Protein AF-A0A1B8ZEP5-F1 (afdb_monomer_lite)

Radius of gyration: 16.85 Å; chains: 1; bounding box: 53×23×41 Å

Secondary structure (DSSP, 8-state):
---HHHHHHHHHHHH-PPPEEEEEEEETTT--EEEEEES-HHHHHHHHHHHHHTT--TT-HHHHHHHHHH-GGGEEEEEEEEE---S-TT--HHHHHHH-

Sequence (100 aa):
MKNTLKQQLREKAKNHKITMGVLALKNNINGKQYVQGALNLEALENKMKFLLNGGLFVNNSQLQKDWTEYGSDAFSFETVTIIYDQENQYINYRQEIKKA

Structure (mmCIF, N/CA/C/O backbone):
data_AF-A0A1B8ZEP5-F1
#
_entry.id   AF-A0A1B8ZEP5-F1
#
loop_
_atom_site.group_PDB
_atom_site.id
_atom_site.type_symbol
_atom_site.label_atom_id
_atom_site.label_alt_id
_atom_site.label_comp_id
_atom_site.label_asym_id
_atom_site.label_entity_id
_atom_site.label_seq_id
_atom_site.pdbx_PDB_ins_code
_atom_site.Cartn_x
_atom_site.Cartn_y
_atom_site.Cartn_z
_atom_site.occupancy
_atom_site.B_iso_or_equiv
_atom_site.auth_seq_id
_atom_site.auth_comp_id
_atom_site.auth_asym_id
_atom_site.auth_atom_id
_atom_site.pdbx_PDB_model_num
ATOM 1 N N . MET A 1 1 ? 37.676 -10.273 7.391 1.00 54.00 1 MET A N 1
ATOM 2 C CA . MET A 1 1 ? 36.520 -10.989 6.806 1.00 54.00 1 MET A CA 1
ATOM 3 C C . MET A 1 1 ? 35.943 -10.142 5.679 1.00 54.00 1 MET A C 1
ATOM 5 O O . MET A 1 1 ? 35.521 -9.023 5.944 1.00 54.00 1 MET A O 1
ATOM 9 N N . LYS A 1 2 ? 35.995 -10.607 4.420 1.00 58.97 2 LYS A N 1
ATOM 10 C CA . LYS A 1 2 ? 35.285 -9.935 3.315 1.00 58.97 2 LYS A CA 1
ATOM 11 C C . LYS A 1 2 ? 33.802 -9.890 3.686 1.00 58.97 2 LYS A C 1
ATOM 13 O O . LYS A 1 2 ? 33.271 -10.892 4.150 1.00 58.97 2 LYS A O 1
ATOM 18 N N . ASN A 1 3 ? 33.176 -8.724 3.554 1.00 72.94 3 ASN A N 1
ATOM 19 C CA . ASN A 1 3 ? 31.809 -8.468 4.004 1.00 72.94 3 ASN A CA 1
ATOM 20 C C . ASN A 1 3 ? 30.802 -9.178 3.072 1.00 72.94 3 ASN A C 1
ATOM 22 O O . ASN A 1 3 ? 30.190 -8.559 2.203 1.00 72.94 3 ASN A O 1
ATOM 26 N N . THR A 1 4 ? 30.707 -10.502 3.211 1.00 82.88 4 THR A N 1
ATOM 27 C CA . THR A 1 4 ? 29.862 -11.413 2.424 1.00 82.88 4 THR A CA 1
ATOM 28 C C . THR A 1 4 ? 28.389 -11.030 2.510 1.00 82.88 4 THR A C 1
ATOM 30 O O . THR A 1 4 ? 27.690 -11.087 1.503 1.00 82.88 4 THR A O 1
ATOM 33 N N . LEU A 1 5 ? 27.942 -10.516 3.660 1.00 85.38 5 LEU A N 1
ATOM 34 C CA . LEU A 1 5 ? 26.589 -9.992 3.848 1.00 85.38 5 LEU A CA 1
ATOM 35 C C . LEU A 1 5 ? 26.295 -8.802 2.917 1.00 85.38 5 LEU A C 1
ATOM 37 O O . LEU A 1 5 ? 25.265 -8.774 2.246 1.00 8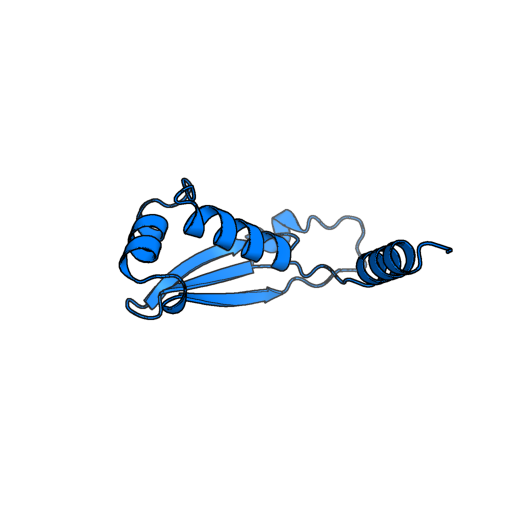5.38 5 LEU A O 1
ATOM 41 N N . LYS A 1 6 ? 27.223 -7.841 2.801 1.00 83.12 6 LYS A N 1
ATOM 42 C CA . LYS A 1 6 ? 27.074 -6.695 1.884 1.00 83.12 6 LYS A CA 1
ATOM 43 C C . LYS A 1 6 ? 26.990 -7.137 0.420 1.00 83.12 6 LYS A C 1
ATOM 45 O O . LYS A 1 6 ? 26.266 -6.519 -0.359 1.00 83.12 6 LYS A O 1
ATOM 50 N N . GLN A 1 7 ? 27.728 -8.177 0.037 1.00 84.38 7 GLN A N 1
ATOM 51 C CA . GLN A 1 7 ? 27.672 -8.727 -1.317 1.00 84.38 7 GLN A CA 1
ATOM 52 C C . GLN A 1 7 ? 26.335 -9.435 -1.585 1.00 84.38 7 GLN A C 1
ATOM 54 O O . GLN A 1 7 ? 25.683 -9.121 -2.577 1.00 84.38 7 GLN A O 1
ATOM 59 N N . GLN A 1 8 ? 25.876 -10.286 -0.664 1.00 84.38 8 GLN A N 1
ATOM 60 C CA . GLN A 1 8 ? 24.589 -10.983 -0.770 1.00 84.38 8 GLN A CA 1
ATOM 61 C C . GLN A 1 8 ? 23.401 -10.014 -0.858 1.00 84.38 8 GLN A C 1
ATOM 63 O O . GLN A 1 8 ? 22.496 -10.213 -1.665 1.00 84.38 8 GLN A O 1
ATOM 68 N N . LEU A 1 9 ? 23.410 -8.931 -0.071 1.00 83.94 9 LEU A N 1
ATOM 69 C CA . LEU A 1 9 ? 22.369 -7.898 -0.138 1.00 83.94 9 LEU A CA 1
ATOM 70 C C . LEU A 1 9 ? 22.358 -7.177 -1.493 1.00 83.94 9 LEU A C 1
ATOM 72 O O . LEU A 1 9 ? 21.289 -6.900 -2.032 1.00 83.94 9 LEU A O 1
ATOM 76 N N . ARG A 1 10 ? 23.533 -6.911 -2.079 1.00 80.25 10 ARG A N 1
ATOM 77 C CA . ARG A 1 10 ? 23.641 -6.308 -3.418 1.00 80.25 10 ARG A CA 1
ATOM 78 C C . ARG A 1 10 ? 23.128 -7.235 -4.515 1.00 80.25 10 ARG A C 1
ATOM 80 O O . ARG A 1 10 ? 22.464 -6.765 -5.430 1.00 80.25 10 ARG A O 1
ATOM 87 N N . GLU A 1 11 ? 23.439 -8.524 -4.440 1.00 82.94 11 GLU A N 1
ATOM 88 C CA . GLU A 1 11 ? 22.966 -9.516 -5.414 1.00 82.94 11 GLU A CA 1
ATOM 89 C C . GLU A 1 11 ? 21.449 -9.705 -5.328 1.00 82.94 11 GLU A C 1
ATOM 91 O O . GLU A 1 11 ? 20.773 -9.666 -6.356 1.00 82.94 11 GLU A O 1
ATOM 96 N N . LYS A 1 12 ? 20.890 -9.789 -4.112 1.00 77.31 12 LYS A N 1
ATOM 97 C CA . LYS A 1 12 ? 19.434 -9.793 -3.909 1.00 77.31 12 LYS A CA 1
ATOM 98 C C . LYS A 1 12 ? 18.776 -8.543 -4.488 1.00 77.31 12 LYS A C 1
ATOM 100 O O . LYS A 1 12 ? 17.799 -8.672 -5.212 1.00 77.31 12 LYS A O 1
ATOM 105 N N . ALA A 1 13 ? 19.334 -7.358 -4.232 1.00 74.44 13 ALA A N 1
ATOM 106 C CA . ALA A 1 13 ? 18.799 -6.106 -4.764 1.00 74.44 13 ALA A CA 1
ATOM 107 C C . ALA A 1 13 ? 18.843 -6.039 -6.301 1.00 74.44 13 ALA A C 1
ATOM 109 O O . ALA A 1 13 ? 17.925 -5.502 -6.908 1.00 74.44 13 ALA A O 1
ATOM 110 N N . LYS A 1 14 ? 19.880 -6.598 -6.940 1.00 76.50 14 LYS A N 1
ATOM 111 C CA . LYS A 1 14 ? 19.992 -6.643 -8.410 1.00 76.50 14 LYS A CA 1
ATOM 112 C C . LYS A 1 14 ? 18.983 -7.584 -9.064 1.00 76.50 14 LYS A C 1
ATOM 114 O O . LYS A 1 14 ? 18.478 -7.273 -10.134 1.00 76.50 14 LYS A O 1
ATOM 119 N N . ASN A 1 15 ? 18.722 -8.731 -8.442 1.00 75.62 15 ASN A N 1
ATOM 120 C CA . ASN A 1 15 ? 17.834 -9.755 -8.998 1.00 75.62 15 ASN A CA 1
ATOM 121 C C . ASN A 1 15 ? 16.364 -9.544 -8.613 1.00 75.62 15 ASN A C 1
ATOM 123 O O . ASN A 1 15 ? 15.491 -10.275 -9.081 1.00 75.62 15 ASN A O 1
ATOM 127 N N . HIS A 1 16 ? 16.088 -8.578 -7.740 1.00 76.88 16 HIS A N 1
ATOM 128 C CA . HIS A 1 16 ? 14.741 -8.272 -7.304 1.00 76.88 16 HIS A CA 1
ATOM 129 C C . HIS A 1 16 ? 13.962 -7.592 -8.436 1.00 76.88 16 HIS A C 1
ATOM 131 O O . HIS A 1 16 ? 14.242 -6.452 -8.810 1.00 76.88 16 HIS A O 1
ATOM 137 N N . LYS A 1 17 ? 12.984 -8.310 -8.995 1.00 79.56 17 LYS A N 1
ATOM 138 C CA . LYS A 1 17 ? 12.091 -7.774 -10.022 1.00 79.56 17 LYS A CA 1
ATOM 139 C C . LYS A 1 17 ? 11.027 -6.906 -9.368 1.00 79.56 17 LYS A C 1
ATOM 141 O O . LYS A 1 17 ? 10.243 -7.384 -8.554 1.00 79.56 17 LYS A O 1
ATOM 146 N N . ILE A 1 18 ? 10.998 -5.639 -9.760 1.00 86.12 18 ILE A N 1
ATOM 147 C CA . ILE A 1 18 ? 9.982 -4.698 -9.310 1.00 86.12 18 ILE A CA 1
ATOM 148 C C . ILE A 1 18 ? 8.674 -5.017 -10.037 1.00 86.12 18 ILE A C 1
ATOM 150 O O . ILE A 1 18 ? 8.649 -5.102 -11.261 1.00 86.12 18 ILE A O 1
ATOM 154 N N . THR A 1 19 ? 7.589 -5.178 -9.283 1.00 92.25 19 THR A N 1
ATOM 155 C CA . THR A 1 19 ? 6.249 -5.364 -9.854 1.00 92.25 19 THR A CA 1
ATOM 156 C C . THR A 1 19 ? 5.528 -4.021 -9.911 1.00 92.25 19 THR A C 1
ATOM 158 O O . THR A 1 19 ? 5.418 -3.334 -8.892 1.00 92.25 19 THR A O 1
ATOM 161 N N . MET A 1 20 ? 5.041 -3.650 -11.096 1.00 94.69 20 MET A N 1
ATOM 162 C CA . MET A 1 20 ? 4.239 -2.447 -11.333 1.00 94.69 20 MET A CA 1
ATOM 163 C C . MET A 1 20 ? 2.764 -2.804 -11.462 1.00 94.69 20 MET A C 1
ATOM 165 O O . MET A 1 20 ? 2.428 -3.888 -11.934 1.00 94.69 20 MET A O 1
ATOM 169 N N . GLY A 1 21 ? 1.881 -1.874 -11.105 1.00 95.69 21 GLY A N 1
ATOM 170 C CA . GLY A 1 21 ? 0.454 -2.038 -11.346 1.00 95.69 21 GLY A CA 1
ATOM 171 C C . GLY A 1 21 ? -0.417 -1.340 -10.317 1.00 95.69 21 GLY A C 1
ATOM 172 O O . GLY A 1 21 ? -0.111 -0.223 -9.891 1.00 95.69 21 GLY A O 1
ATOM 173 N N . VAL A 1 22 ? -1.497 -2.009 -9.920 1.00 96.69 22 VAL A N 1
ATOM 174 C CA . VAL A 1 22 ? -2.523 -1.499 -9.007 1.00 96.69 22 VAL A CA 1
ATOM 175 C C . VAL A 1 22 ? -2.653 -2.422 -7.798 1.00 96.69 22 VAL A C 1
ATOM 177 O O . VAL A 1 22 ? -2.827 -3.630 -7.948 1.00 96.69 22 VAL A O 1
ATOM 180 N N . LEU A 1 23 ? -2.580 -1.842 -6.600 1.00 97.50 23 LEU A N 1
ATOM 181 C CA . LEU A 1 23 ? -2.715 -2.529 -5.318 1.00 97.50 23 LEU A CA 1
ATOM 182 C C . LEU A 1 23 ? -3.997 -2.073 -4.619 1.00 97.50 23 LEU A C 1
ATOM 184 O O . LEU A 1 23 ? -4.283 -0.876 -4.565 1.00 97.50 23 LEU A O 1
ATOM 188 N N . ALA A 1 24 ? -4.738 -3.015 -4.048 1.00 97.62 24 ALA A N 1
ATOM 189 C CA . ALA A 1 24 ? -5.865 -2.763 -3.169 1.00 97.62 24 ALA A CA 1
ATOM 190 C C . ALA A 1 24 ? -5.511 -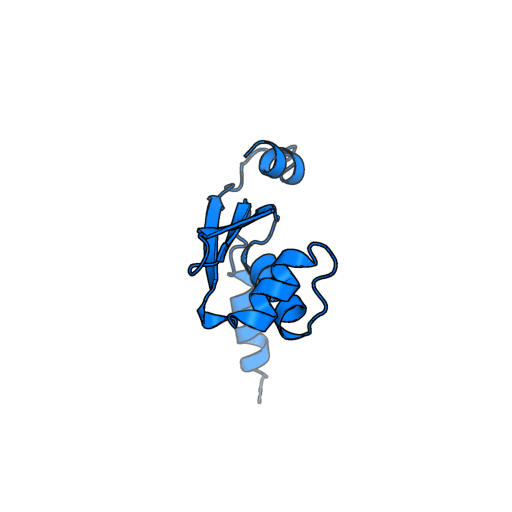3.132 -1.727 1.00 97.62 24 ALA A C 1
ATOM 192 O O . ALA A 1 24 ? -4.871 -4.147 -1.468 1.00 97.62 24 ALA A O 1
ATOM 193 N N . LEU A 1 25 ? -5.974 -2.315 -0.787 1.00 97.75 25 LEU A N 1
ATOM 194 C CA . LEU A 1 25 ? -6.055 -2.644 0.626 1.00 97.75 25 LEU A CA 1
ATOM 195 C C . LEU A 1 25 ? -7.526 -2.826 0.990 1.00 97.75 25 LEU A C 1
ATOM 197 O O . LEU A 1 25 ? -8.299 -1.866 0.953 1.00 97.75 25 LEU A O 1
ATOM 201 N N . LYS A 1 26 ? -7.906 -4.054 1.326 1.00 97.94 26 LYS A N 1
ATOM 202 C CA . LYS A 1 26 ? -9.276 -4.439 1.652 1.00 97.94 26 LYS A CA 1
ATOM 203 C C . LYS A 1 26 ? -9.457 -4.544 3.156 1.00 97.94 26 LYS A C 1
ATOM 205 O O . LYS A 1 26 ? -8.664 -5.197 3.820 1.00 97.94 26 LYS A O 1
ATOM 210 N N . ASN A 1 27 ? -10.517 -3.936 3.675 1.00 97.38 27 ASN A N 1
ATOM 211 C CA . ASN A 1 27 ? -11.021 -4.197 5.015 1.00 97.38 27 ASN A CA 1
ATOM 212 C C . ASN A 1 27 ? -11.951 -5.418 4.953 1.00 97.38 27 ASN A C 1
ATOM 214 O O . ASN A 1 27 ? -12.996 -5.378 4.301 1.00 97.38 27 ASN A O 1
ATOM 218 N N . ASN A 1 28 ? -11.583 -6.503 5.629 1.00 96.81 28 ASN A N 1
ATOM 219 C CA . ASN A 1 28 ? -12.326 -7.764 5.598 1.00 96.81 28 ASN A CA 1
ATOM 220 C C . ASN A 1 28 ? -13.573 -7.764 6.496 1.00 96.81 28 ASN A C 1
ATOM 222 O O . ASN A 1 28 ? -14.419 -8.639 6.347 1.00 96.81 28 ASN A O 1
ATOM 226 N N . ILE A 1 29 ? -13.722 -6.772 7.380 1.00 96.25 29 ILE A N 1
ATOM 227 C CA . ILE A 1 29 ? -14.885 -6.621 8.265 1.00 96.25 29 ILE A CA 1
ATOM 228 C C . ILE A 1 29 ? -16.039 -5.930 7.541 1.00 96.25 29 ILE A C 1
ATOM 230 O O . ILE A 1 29 ? -17.174 -6.394 7.596 1.00 96.25 29 ILE A O 1
ATOM 234 N N . ASN A 1 30 ? -15.759 -4.819 6.854 1.00 93.19 30 ASN A N 1
ATOM 235 C CA . ASN A 1 30 ? -16.796 -4.000 6.212 1.00 93.19 30 ASN A CA 1
ATOM 236 C C . ASN A 1 30 ? -16.778 -4.057 4.674 1.00 93.19 30 ASN A C 1
ATOM 238 O O . ASN A 1 30 ? -17.631 -3.450 4.029 1.00 93.19 30 ASN A O 1
ATOM 242 N N . GLY A 1 31 ? -15.811 -4.762 4.080 1.00 93.69 31 GLY A N 1
ATOM 243 C CA . GLY A 1 31 ? -15.681 -4.953 2.636 1.00 93.69 31 GLY A CA 1
ATOM 244 C C . GLY A 1 31 ? -15.164 -3.738 1.861 1.00 93.69 31 GLY A C 1
ATOM 245 O O . GLY A 1 31 ? -15.006 -3.832 0.643 1.00 93.69 31 GLY A O 1
ATOM 246 N N . LYS A 1 32 ? -14.883 -2.605 2.518 1.00 95.31 32 LYS A N 1
ATOM 247 C CA . LYS A 1 32 ? -14.342 -1.414 1.849 1.00 95.31 32 LYS A CA 1
ATOM 248 C C . LYS A 1 32 ? -12.937 -1.686 1.324 1.00 95.31 32 LYS A C 1
ATOM 250 O O . LYS A 1 32 ? -12.148 -2.395 1.947 1.00 95.31 32 LYS A O 1
ATOM 255 N N . GLN A 1 33 ? -12.606 -1.059 0.202 1.00 95.75 33 GLN A N 1
ATOM 256 C CA . GLN A 1 33 ? -11.293 -1.165 -0.422 1.00 95.75 33 GLN A CA 1
ATOM 257 C C . GLN A 1 33 ? -10.715 0.215 -0.712 1.00 95.75 33 GLN A C 1
ATOM 259 O O . GLN A 1 33 ? -11.421 1.126 -1.143 1.00 95.75 33 GLN A O 1
ATOM 264 N N . TYR A 1 34 ? -9.413 0.352 -0.495 1.00 96.75 34 TYR A N 1
ATOM 265 C CA . TYR A 1 34 ? -8.627 1.490 -0.943 1.00 96.75 34 TYR A CA 1
ATOM 266 C C . TYR A 1 34 ? -7.666 1.028 -2.033 1.00 96.75 34 TYR A C 1
ATOM 268 O O . TYR A 1 34 ? -6.875 0.119 -1.804 1.00 96.75 34 TYR A O 1
ATOM 276 N N . VAL A 1 35 ? -7.727 1.652 -3.207 1.00 96.25 35 VAL A N 1
ATOM 277 C CA . VAL A 1 35 ? -6.970 1.229 -4.390 1.00 96.25 35 VAL A CA 1
ATOM 278 C C . VAL A 1 35 ? -5.961 2.301 -4.773 1.00 96.25 35 VAL A C 1
ATOM 280 O O . VAL A 1 35 ? -6.288 3.488 -4.819 1.00 96.25 35 VAL A O 1
ATOM 283 N N . GLN A 1 36 ? -4.727 1.892 -5.056 1.00 96.25 36 GLN A N 1
ATOM 284 C CA . GLN A 1 36 ? -3.667 2.799 -5.464 1.00 96.25 36 GLN A CA 1
ATOM 285 C C . GLN A 1 36 ? -2.693 2.138 -6.445 1.00 96.25 36 GLN A C 1
ATOM 287 O O . GLN A 1 36 ? -2.208 1.029 -6.235 1.00 96.25 36 GLN A O 1
ATOM 292 N N . GLY A 1 37 ? -2.376 2.862 -7.517 1.00 95.69 37 GLY A N 1
ATOM 293 C CA . GLY A 1 37 ? -1.375 2.460 -8.499 1.00 95.69 37 GLY A CA 1
ATOM 294 C C . GLY A 1 37 ? 0.055 2.833 -8.098 1.00 95.69 37 GLY A C 1
ATOM 295 O O . GLY A 1 37 ? 0.288 3.904 -7.527 1.00 95.69 37 GLY A O 1
ATOM 296 N N . ALA A 1 38 ? 1.028 1.985 -8.436 1.00 95.25 38 ALA A N 1
ATOM 297 C CA . ALA A 1 38 ? 2.448 2.266 -8.241 1.00 95.25 38 ALA A CA 1
ATOM 298 C C . ALA A 1 38 ? 3.356 1.534 -9.237 1.00 95.25 38 ALA A C 1
ATOM 300 O O . ALA A 1 38 ? 3.062 0.443 -9.715 1.00 95.25 38 ALA A O 1
ATOM 301 N N . LEU A 1 39 ? 4.524 2.134 -9.482 1.00 93.88 39 LEU A N 1
ATOM 302 C CA . LEU A 1 39 ? 5.630 1.506 -10.215 1.00 93.88 39 LEU A CA 1
ATOM 303 C C . LEU A 1 39 ? 6.399 0.485 -9.356 1.00 93.88 39 LEU A C 1
ATOM 305 O O . LEU A 1 39 ? 7.366 -0.102 -9.811 1.00 93.88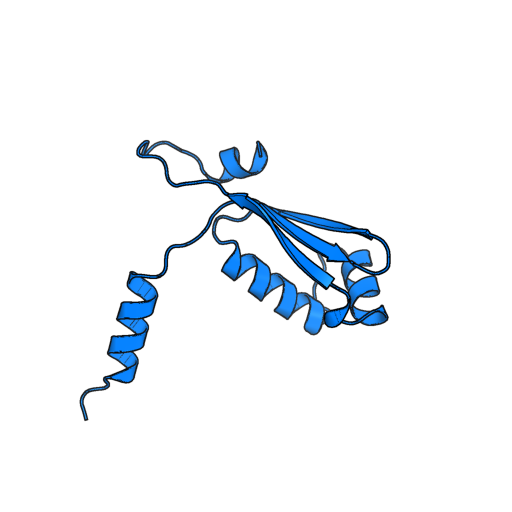 39 LEU A O 1
ATOM 309 N N . ASN A 1 40 ? 6.046 0.339 -8.083 1.00 94.81 40 ASN A N 1
ATOM 310 C CA . ASN A 1 40 ? 6.611 -0.667 -7.200 1.00 94.81 40 ASN A CA 1
ATOM 311 C C . ASN A 1 40 ? 5.553 -1.001 -6.148 1.00 94.81 40 ASN A C 1
ATOM 313 O O . ASN A 1 40 ? 5.358 -0.233 -5.201 1.00 94.81 40 ASN A O 1
ATOM 317 N N . LEU A 1 41 ? 4.836 -2.103 -6.362 1.00 95.44 41 LEU A N 1
ATOM 318 C CA . LEU A 1 41 ? 3.741 -2.522 -5.491 1.00 95.44 41 LEU A CA 1
ATOM 319 C C . LEU A 1 41 ? 4.232 -2.913 -4.094 1.00 95.44 41 LEU A C 1
ATOM 321 O O . LEU A 1 41 ? 3.604 -2.529 -3.114 1.00 95.44 41 LEU A O 1
ATOM 325 N N . GLU A 1 42 ? 5.388 -3.569 -3.981 1.00 94.00 42 GLU A N 1
ATOM 326 C CA . GLU A 1 42 ? 5.964 -3.939 -2.681 1.00 94.00 42 GLU A CA 1
ATOM 327 C C . GLU A 1 42 ? 6.362 -2.699 -1.866 1.00 94.00 42 GLU A C 1
ATOM 329 O O . GLU A 1 42 ? 6.075 -2.594 -0.671 1.00 94.00 42 GLU A O 1
ATOM 334 N N . ALA A 1 43 ? 6.979 -1.705 -2.509 1.00 95.00 43 ALA A N 1
ATOM 335 C CA . ALA A 1 43 ? 7.300 -0.442 -1.850 1.00 95.00 43 ALA A CA 1
ATOM 336 C C . ALA A 1 43 ? 6.034 0.327 -1.440 1.00 95.00 43 ALA A C 1
ATOM 338 O O . ALA A 1 43 ? 6.024 0.967 -0.385 1.00 95.00 43 ALA A O 1
ATOM 339 N N . LEU A 1 44 ? 4.970 0.266 -2.251 1.00 96.56 44 LEU A N 1
ATOM 340 C CA . LEU A 1 44 ? 3.678 0.860 -1.914 1.00 96.56 44 LEU A CA 1
ATOM 341 C C . LEU A 1 44 ? 3.054 0.172 -0.694 1.00 96.56 44 LEU A C 1
ATOM 343 O O . LEU A 1 44 ? 2.677 0.869 0.246 1.00 96.56 44 LEU A O 1
ATOM 347 N N . GLU A 1 45 ? 2.999 -1.159 -0.676 1.00 96.69 45 GLU A N 1
ATOM 348 C CA . GLU A 1 45 ? 2.474 -1.944 0.444 1.00 96.69 45 GLU A CA 1
ATOM 349 C C . GLU A 1 45 ? 3.209 -1.612 1.750 1.00 96.69 45 GLU A C 1
ATOM 351 O O . GLU A 1 45 ? 2.583 -1.254 2.751 1.00 96.69 45 GLU A O 1
ATOM 356 N N . ASN A 1 46 ? 4.545 -1.638 1.727 1.00 96.50 46 ASN A N 1
ATOM 357 C CA . ASN A 1 46 ? 5.374 -1.315 2.889 1.00 96.50 46 ASN A CA 1
ATOM 358 C C . ASN A 1 46 ? 5.146 0.119 3.382 1.00 96.50 46 ASN A C 1
ATOM 360 O O . ASN A 1 46 ? 5.007 0.352 4.585 1.00 96.50 46 ASN A O 1
ATOM 364 N N . LYS A 1 47 ? 5.059 1.088 2.460 1.00 96.56 47 LYS A N 1
ATOM 365 C CA . LYS A 1 47 ? 4.753 2.484 2.795 1.00 96.56 47 LYS A CA 1
ATOM 366 C C . LYS A 1 47 ? 3.374 2.610 3.441 1.00 96.56 47 LYS A C 1
ATOM 368 O O . LYS A 1 47 ? 3.243 3.318 4.437 1.00 96.56 47 LYS A O 1
ATOM 373 N N . MET A 1 48 ? 2.358 1.957 2.878 1.00 97.12 48 MET A N 1
ATOM 374 C CA . MET A 1 48 ? 0.999 1.986 3.417 1.00 97.12 48 MET A CA 1
ATOM 375 C C . MET A 1 48 ? 0.965 1.406 4.829 1.00 97.12 48 MET A C 1
ATOM 377 O O . MET A 1 48 ? 0.498 2.093 5.733 1.00 97.12 48 MET A O 1
ATOM 381 N N . LYS A 1 49 ? 1.535 0.212 5.041 1.00 96.81 49 LYS A N 1
ATOM 382 C CA . LYS A 1 49 ? 1.632 -0.413 6.372 1.00 96.81 49 LYS A CA 1
ATOM 383 C C . LYS A 1 49 ? 2.328 0.499 7.379 1.00 96.81 49 LYS A C 1
ATOM 385 O O . LYS A 1 49 ? 1.803 0.715 8.465 1.00 96.81 49 LYS A O 1
ATOM 390 N N . PHE A 1 50 ? 3.479 1.067 7.015 1.00 97.56 50 PHE A N 1
ATOM 391 C CA . PHE A 1 50 ? 4.231 1.963 7.895 1.00 97.56 50 PHE A CA 1
ATOM 392 C C . PHE A 1 50 ? 3.409 3.190 8.311 1.00 97.56 50 PHE A C 1
ATOM 394 O O . PHE A 1 50 ? 3.326 3.508 9.495 1.00 97.56 50 PHE A O 1
ATOM 401 N N . LEU A 1 51 ? 2.775 3.862 7.347 1.00 97.62 51 LEU A N 1
ATOM 402 C CA . LEU A 1 51 ? 1.973 5.053 7.618 1.00 97.62 51 LEU A CA 1
ATOM 403 C C . LEU A 1 51 ? 0.724 4.728 8.441 1.00 97.62 51 LEU A C 1
ATOM 405 O O . LEU A 1 51 ? 0.436 5.453 9.387 1.00 97.62 51 LEU A O 1
ATOM 409 N N . LEU A 1 52 ? 0.012 3.647 8.114 1.00 97.81 52 LEU A N 1
ATOM 410 C CA . LEU A 1 52 ? -1.201 3.236 8.823 1.00 97.81 52 LEU A CA 1
ATOM 411 C C . LEU A 1 52 ? -0.904 2.839 10.271 1.00 97.81 52 LEU A C 1
ATOM 413 O O . LEU A 1 52 ? -1.580 3.315 11.182 1.00 97.81 52 LEU A O 1
ATOM 417 N N . ASN A 1 53 ? 0.154 2.054 10.493 1.00 97.25 53 ASN A N 1
ATOM 418 C CA . ASN A 1 53 ? 0.604 1.680 11.836 1.00 97.25 53 ASN A CA 1
ATOM 419 C C . ASN A 1 53 ? 1.081 2.891 12.647 1.00 97.25 53 ASN A C 1
ATOM 421 O O . ASN A 1 53 ? 0.927 2.915 13.864 1.00 97.25 53 ASN A O 1
ATOM 425 N N . GLY A 1 54 ? 1.654 3.896 11.981 1.00 96.62 54 GLY A N 1
ATOM 426 C CA . GLY A 1 54 ? 2.082 5.141 12.614 1.00 96.62 54 GLY A CA 1
ATOM 427 C C . GLY A 1 54 ? 0.969 6.170 12.829 1.00 96.62 54 GLY A C 1
ATOM 428 O O . GLY A 1 54 ? 1.240 7.215 13.412 1.00 96.62 54 GLY A O 1
ATOM 429 N N . GLY A 1 55 ? -0.256 5.940 12.341 1.00 96.62 55 GLY A N 1
ATOM 430 C CA . GLY A 1 55 ? -1.317 6.953 12.386 1.00 96.62 55 GLY A CA 1
ATOM 431 C C . GLY A 1 55 ? -1.105 8.130 11.421 1.00 96.62 55 GLY A C 1
ATOM 432 O O . GLY A 1 55 ? -1.708 9.186 11.590 1.00 96.62 55 GLY A O 1
ATOM 433 N N . LEU A 1 56 ? -0.224 7.976 10.428 1.00 96.75 56 LEU A N 1
ATOM 434 C CA . LEU A 1 56 ? 0.240 9.026 9.514 1.00 96.75 56 LEU A CA 1
ATOM 435 C C . LEU A 1 56 ? -0.347 8.891 8.100 1.00 96.75 56 LEU A C 1
ATOM 437 O O . LEU A 1 56 ? 0.128 9.544 7.165 1.00 96.75 56 LEU A O 1
ATOM 441 N N . PHE A 1 57 ? -1.363 8.047 7.897 1.00 96.19 57 PHE A N 1
ATOM 442 C CA . PHE A 1 57 ? -2.009 7.897 6.594 1.00 96.19 57 PHE A CA 1
ATOM 443 C C . PHE A 1 57 ? -2.993 9.044 6.309 1.00 96.19 57 PHE A C 1
ATOM 445 O O . PHE A 1 57 ? -4.213 8.902 6.359 1.00 96.19 57 PHE A O 1
ATOM 452 N N . VAL A 1 58 ? -2.447 10.218 5.992 1.00 91.75 58 VAL A N 1
ATOM 453 C CA . VAL A 1 58 ? -3.215 11.469 5.832 1.00 91.75 58 VAL A CA 1
ATOM 454 C C . VAL A 1 58 ? -4.074 11.524 4.568 1.00 91.75 58 VAL A C 1
ATOM 456 O O . VAL A 1 58 ? -5.054 12.261 4.519 1.00 91.75 58 VAL A O 1
ATOM 459 N N . ASN A 1 59 ? -3.737 10.731 3.549 1.00 89.81 59 ASN A N 1
ATOM 460 C CA . ASN A 1 59 ? -4.439 10.749 2.264 1.00 89.81 59 ASN A CA 1
ATOM 461 C C . ASN A 1 59 ? -5.857 10.164 2.351 1.00 89.81 59 ASN A C 1
ATOM 463 O O . ASN A 1 59 ? -6.673 10.417 1.468 1.00 89.81 59 ASN A O 1
ATOM 467 N N . ASN A 1 60 ? -6.153 9.371 3.387 1.00 94.31 60 ASN A N 1
ATOM 468 C CA . ASN A 1 60 ? -7.486 8.833 3.633 1.00 94.31 60 ASN A CA 1
ATOM 469 C C . ASN A 1 60 ? -7.721 8.656 5.139 1.00 94.31 60 ASN A C 1
ATOM 471 O O . ASN A 1 60 ? -7.368 7.635 5.731 1.00 94.31 60 ASN A O 1
ATOM 475 N N . SER A 1 61 ? -8.349 9.659 5.753 1.00 94.88 61 SER A N 1
ATOM 476 C CA . SER A 1 61 ? -8.632 9.667 7.190 1.00 94.88 61 SER A CA 1
ATOM 477 C C . SER A 1 61 ? -9.618 8.578 7.617 1.00 94.88 61 SER A C 1
ATOM 479 O O . SER A 1 61 ? -9.525 8.095 8.742 1.00 94.88 61 SER A O 1
ATOM 481 N N . GLN A 1 62 ? -10.537 8.157 6.741 1.00 95.38 62 GLN A N 1
ATOM 482 C CA . GLN A 1 62 ? -11.466 7.070 7.050 1.00 95.38 62 GLN A CA 1
ATOM 483 C C . GLN A 1 62 ? -10.743 5.725 7.105 1.00 95.38 62 GLN A C 1
ATOM 485 O O . GLN A 1 62 ? -10.945 4.973 8.049 1.00 95.38 62 GLN A O 1
ATOM 490 N N . LEU A 1 63 ? -9.864 5.446 6.140 1.00 96.75 63 LEU A N 1
ATOM 491 C CA . LEU A 1 63 ? -9.043 4.236 6.156 1.00 96.75 63 LEU A CA 1
ATOM 492 C C . LEU A 1 63 ? -8.164 4.183 7.408 1.00 96.75 63 LEU A C 1
ATOM 494 O O . LEU A 1 63 ? -8.060 3.133 8.029 1.00 96.75 63 LEU A O 1
ATOM 498 N N . GLN A 1 64 ? -7.565 5.311 7.801 1.00 98.00 64 GLN A N 1
ATOM 499 C CA . GLN A 1 64 ? -6.778 5.380 9.030 1.00 98.00 64 GLN A CA 1
ATOM 500 C C . GLN A 1 64 ? -7.625 5.071 10.271 1.00 98.00 64 GLN A C 1
ATOM 502 O O . GLN A 1 64 ? -7.160 4.347 11.145 1.00 98.00 64 GLN A O 1
ATOM 507 N N . LYS A 1 65 ? -8.856 5.596 10.353 1.00 96.88 65 LYS A N 1
ATOM 508 C CA . LYS A 1 65 ? -9.784 5.288 11.452 1.00 96.88 65 LYS A CA 1
ATOM 509 C C . LYS A 1 65 ? -10.140 3.806 11.484 1.00 96.88 65 LYS A C 1
ATOM 511 O O . LYS A 1 65 ? -9.971 3.187 12.525 1.00 96.88 65 LYS A O 1
ATOM 516 N N . ASP A 1 66 ? -10.551 3.244 10.347 1.00 97.06 66 ASP A N 1
ATOM 517 C CA . ASP A 1 66 ? -10.888 1.823 10.228 1.00 97.06 66 ASP A CA 1
ATOM 518 C C . ASP A 1 66 ? -9.680 0.943 10.613 1.00 97.06 66 ASP A C 1
ATOM 520 O O . ASP A 1 66 ? -9.838 -0.062 11.299 1.00 97.06 66 ASP A O 1
ATOM 524 N N . TRP A 1 67 ? -8.461 1.325 10.212 1.00 97.75 67 TRP A N 1
ATOM 525 C CA . TRP A 1 67 ? -7.229 0.615 10.574 1.00 97.75 67 TRP A CA 1
ATOM 526 C C . TRP A 1 67 ? -6.958 0.640 12.077 1.00 97.75 67 TRP A C 1
ATOM 528 O O . TRP A 1 67 ? -6.599 -0.381 12.658 1.00 97.75 67 TRP A O 1
ATOM 538 N N . THR A 1 68 ? -7.142 1.796 12.717 1.00 97.00 68 THR A N 1
ATOM 539 C CA . THR A 1 68 ? -6.983 1.939 14.168 1.00 97.00 68 THR A CA 1
ATOM 540 C C . THR A 1 68 ? -8.070 1.186 14.943 1.00 97.00 68 THR A C 1
ATOM 542 O O . THR A 1 68 ? -7.785 0.658 16.013 1.00 97.00 68 THR A O 1
ATOM 545 N N . GLU A 1 69 ? -9.298 1.127 14.422 1.00 97.12 69 GLU A N 1
ATOM 546 C CA . GLU A 1 69 ? -10.437 0.462 15.068 1.00 97.12 69 GLU A CA 1
ATOM 547 C C . GLU A 1 69 ? -10.360 -1.066 14.965 1.00 97.12 69 GLU A C 1
ATOM 549 O O . GLU A 1 69 ? -10.528 -1.756 15.968 1.00 97.12 69 GLU A O 1
ATOM 554 N N . TYR A 1 70 ? -10.093 -1.600 13.769 1.00 96.62 70 TYR A N 1
ATOM 555 C CA . TYR A 1 70 ? -10.130 -3.046 13.517 1.00 96.62 70 TYR A CA 1
ATOM 556 C C . TYR A 1 70 ? -8.758 -3.728 13.597 1.00 96.62 70 TYR A C 1
ATOM 558 O O . TYR A 1 70 ? -8.690 -4.954 13.671 1.00 96.62 70 TYR A O 1
ATOM 566 N N . GLY A 1 71 ? -7.669 -2.955 13.601 1.00 95.56 71 GLY A N 1
ATOM 567 C CA . GLY A 1 71 ? -6.299 -3.465 13.590 1.00 95.56 71 GLY A CA 1
ATOM 568 C C . GLY A 1 71 ? -5.857 -3.984 12.219 1.00 95.56 71 GLY A C 1
ATOM 569 O O . GLY A 1 71 ? -6.668 -4.232 11.330 1.00 95.56 71 GLY A O 1
ATOM 570 N N . SER A 1 72 ? -4.546 -4.169 12.039 1.00 95.69 72 SER A N 1
ATOM 571 C CA . SER A 1 72 ? -3.952 -4.583 10.757 1.00 95.69 72 SER A CA 1
ATOM 572 C C . SER A 1 72 ? -4.427 -5.949 10.267 1.00 95.69 72 SER A C 1
ATOM 574 O O . SER A 1 72 ? -4.521 -6.165 9.062 1.00 95.69 72 SER A O 1
ATOM 576 N N . ASP A 1 73 ? -4.738 -6.859 11.189 1.00 97.00 73 ASP A N 1
ATOM 577 C CA . ASP A 1 73 ? -5.119 -8.242 10.875 1.00 97.00 73 ASP A CA 1
ATOM 578 C C . ASP A 1 73 ? -6.502 -8.327 10.212 1.00 97.00 73 ASP A C 1
ATOM 580 O O . ASP A 1 73 ? -6.819 -9.299 9.528 1.00 97.00 73 ASP A O 1
ATOM 584 N N . ALA A 1 74 ? -7.315 -7.276 10.353 1.00 97.25 74 ALA A N 1
ATOM 585 C CA . ALA A 1 74 ? -8.589 -7.134 9.661 1.00 97.25 74 ALA A CA 1
ATOM 586 C C . ALA A 1 74 ? -8.436 -6.763 8.175 1.00 97.25 74 ALA A C 1
ATOM 588 O O . ALA A 1 74 ? -9.440 -6.682 7.464 1.00 97.25 74 ALA A O 1
ATOM 589 N N . PHE A 1 75 ? -7.214 -6.537 7.683 1.00 97.94 75 PHE A N 1
ATOM 590 C CA . PHE A 1 75 ? -6.968 -6.058 6.329 1.00 97.94 75 PHE A CA 1
ATOM 591 C C . PHE A 1 75 ? -6.109 -7.012 5.495 1.00 97.94 75 PHE A C 1
ATOM 593 O O . PHE A 1 75 ? -5.198 -7.666 5.998 1.00 97.94 75 PHE A O 1
ATOM 600 N N . SER A 1 76 ? -6.361 -7.043 4.186 1.00 97.69 76 SER A N 1
ATOM 601 C CA . SER A 1 76 ? -5.538 -7.761 3.206 1.00 97.69 76 SER A CA 1
ATOM 602 C C . SER A 1 76 ? -5.077 -6.843 2.077 1.00 97.69 76 SER A C 1
ATOM 604 O O . SER A 1 76 ? -5.839 -6.020 1.565 1.00 97.69 76 SER A O 1
ATOM 606 N N . PHE A 1 77 ? -3.813 -7.000 1.682 1.00 97.19 77 PHE A N 1
ATOM 607 C CA . PHE A 1 77 ? -3.275 -6.400 0.466 1.00 97.19 77 PHE A CA 1
ATOM 608 C C . PHE A 1 77 ? -3.471 -7.361 -0.704 1.00 97.19 77 PHE A C 1
ATOM 610 O O . PHE A 1 77 ? -3.113 -8.535 -0.620 1.00 97.19 77 PHE A O 1
ATOM 617 N N . GLU A 1 78 ? -4.037 -6.858 -1.794 1.00 96.06 78 GLU A N 1
ATOM 618 C CA . GLU A 1 78 ? -4.362 -7.633 -2.988 1.00 96.06 78 GLU A CA 1
ATOM 619 C C . GLU A 1 78 ? -3.842 -6.892 -4.222 1.00 96.06 78 GLU A C 1
ATOM 621 O O . GLU A 1 78 ? -4.085 -5.698 -4.400 1.00 96.06 78 GLU A O 1
ATOM 626 N N . THR A 1 79 ? -3.108 -7.586 -5.093 1.00 95.44 79 THR A N 1
ATOM 627 C CA . THR A 1 79 ? -2.714 -7.013 -6.386 1.00 95.44 79 THR A CA 1
ATOM 628 C C . THR A 1 79 ? -3.894 -7.122 -7.343 1.00 95.44 79 THR A C 1
ATOM 630 O O . THR A 1 79 ? -4.318 -8.227 -7.666 1.00 95.44 79 THR A O 1
ATOM 633 N N . VAL A 1 80 ? -4.417 -5.979 -7.786 1.00 95.25 80 VAL A N 1
ATOM 634 C CA . VAL A 1 80 ? -5.587 -5.905 -8.676 1.00 95.25 80 VAL A CA 1
ATOM 635 C C . VAL A 1 80 ? -5.167 -6.106 -10.127 1.00 95.25 80 VAL A C 1
ATOM 637 O O . VAL A 1 80 ? -5.747 -6.922 -10.836 1.00 95.25 80 VAL A O 1
ATOM 640 N N . THR A 1 81 ? -4.119 -5.396 -10.546 1.00 93.56 81 THR A N 1
ATOM 641 C CA . THR A 1 81 ? -3.602 -5.448 -11.915 1.00 93.56 81 THR A CA 1
ATOM 642 C C . THR A 1 81 ? -2.087 -5.425 -11.875 1.00 93.56 81 THR A C 1
ATOM 644 O O . THR A 1 81 ? -1.505 -4.617 -11.151 1.00 93.56 81 THR A O 1
ATOM 647 N N . ILE A 1 82 ? -1.449 -6.273 -12.679 1.00 93.44 82 ILE A N 1
ATOM 648 C CA . ILE A 1 82 ? -0.005 -6.237 -12.923 1.00 93.44 82 ILE A CA 1
ATOM 649 C C . ILE A 1 82 ? 0.230 -5.620 -14.296 1.00 93.44 82 ILE A C 1
ATOM 651 O O . ILE A 1 82 ? -0.392 -6.017 -15.279 1.00 93.44 82 ILE A O 1
ATOM 655 N N . ILE A 1 83 ? 1.151 -4.664 -14.360 1.00 90.81 83 ILE A N 1
ATOM 656 C CA . ILE A 1 83 ? 1.639 -4.092 -15.610 1.00 90.81 83 ILE A CA 1
ATOM 657 C C . ILE A 1 83 ? 3.039 -4.629 -15.841 1.00 90.81 83 ILE A C 1
ATOM 659 O O . ILE A 1 83 ? 3.971 -4.325 -15.097 1.00 90.81 83 ILE A O 1
ATOM 663 N N . TYR A 1 84 ? 3.156 -5.465 -16.866 1.00 87.62 84 TYR A N 1
ATOM 664 C CA . TYR A 1 84 ? 4.423 -6.046 -17.275 1.00 87.62 84 TYR A CA 1
ATOM 665 C C . TYR A 1 84 ? 5.254 -5.036 -18.059 1.00 87.62 84 TYR A C 1
ATOM 667 O O . TYR A 1 84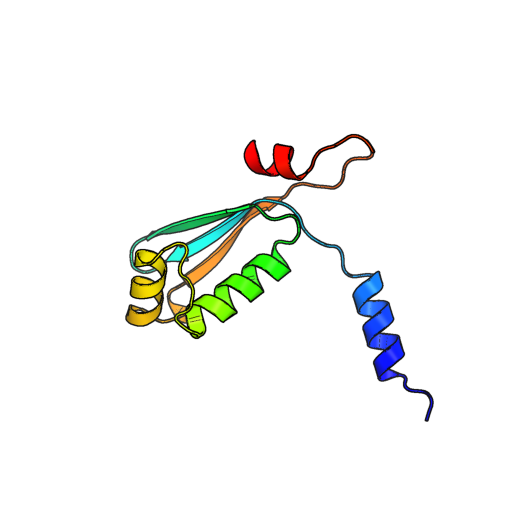 ? 4.715 -4.184 -18.772 1.00 87.62 84 TYR A O 1
ATOM 675 N N . ASP A 1 85 ? 6.572 -5.168 -17.935 1.00 82.81 85 ASP A N 1
ATOM 676 C CA . ASP A 1 85 ? 7.509 -4.428 -18.769 1.00 82.81 85 ASP A CA 1
ATOM 677 C C . ASP A 1 85 ? 7.235 -4.716 -20.248 1.00 82.81 85 ASP A C 1
ATOM 679 O O . ASP A 1 85 ? 7.012 -5.860 -20.653 1.00 82.81 85 ASP A O 1
ATOM 683 N N . GLN A 1 86 ? 7.259 -3.660 -21.053 1.00 81.94 86 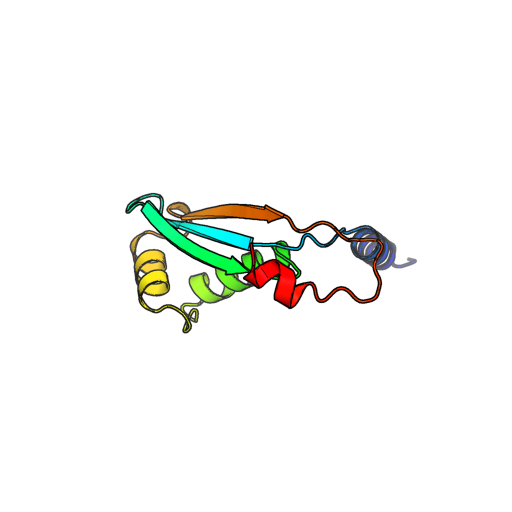GLN A N 1
ATOM 684 C CA . GLN A 1 86 ? 7.119 -3.734 -22.499 1.00 81.94 86 GLN A CA 1
ATOM 685 C C . GLN A 1 86 ? 8.447 -3.359 -23.159 1.00 81.94 86 GLN A C 1
ATOM 687 O O . GLN A 1 86 ? 9.172 -2.495 -22.668 1.00 81.94 86 GLN A O 1
ATOM 692 N N . GLU A 1 87 ? 8.750 -3.965 -24.311 1.00 77.56 87 GLU A N 1
ATOM 693 C CA . GLU A 1 87 ? 9.977 -3.675 -25.077 1.00 77.56 87 GLU A CA 1
ATOM 694 C C . GLU A 1 87 ? 10.012 -2.238 -25.636 1.00 77.56 87 GLU A C 1
ATOM 696 O O . GLU A 1 87 ? 11.054 -1.744 -26.067 1.00 77.56 87 GLU A O 1
ATOM 701 N N . ASN A 1 88 ? 8.881 -1.528 -25.604 1.00 83.12 88 ASN A N 1
ATOM 702 C CA . ASN A 1 88 ? 8.788 -0.153 -26.066 1.00 83.12 88 ASN A CA 1
ATOM 703 C C . ASN A 1 88 ? 9.392 0.838 -25.053 1.00 83.12 88 ASN A C 1
ATOM 705 O O . ASN A 1 88 ? 8.770 1.200 -24.054 1.00 83.12 88 ASN A O 1
ATOM 709 N N . GLN A 1 89 ? 10.570 1.367 -25.384 1.00 76.94 89 GLN A N 1
ATOM 710 C CA . GLN A 1 89 ? 11.289 2.374 -24.593 1.00 76.94 89 GLN A CA 1
ATOM 711 C C . GLN A 1 89 ? 10.560 3.722 -24.421 1.00 76.94 89 GLN A C 1
ATOM 713 O O . GLN A 1 89 ? 10.947 4.517 -23.568 1.00 76.94 89 GLN A O 1
ATOM 718 N N . TYR A 1 90 ? 9.519 4.002 -25.211 1.00 83.50 90 TYR A N 1
ATOM 719 C CA . TYR A 1 90 ? 8.754 5.253 -25.134 1.00 83.50 90 TYR A CA 1
ATOM 720 C C . TYR A 1 90 ? 7.513 5.154 -24.242 1.00 83.50 90 TYR A C 1
ATOM 722 O O . TYR A 1 90 ? 6.717 6.095 -24.184 1.00 83.50 90 TYR A O 1
ATOM 730 N N . ILE A 1 91 ? 7.313 4.025 -23.560 1.00 85.00 91 ILE A N 1
ATOM 731 C CA . ILE A 1 91 ? 6.107 3.821 -22.772 1.00 85.00 91 ILE A CA 1
ATOM 732 C C . ILE A 1 91 ? 6.128 4.621 -21.470 1.00 85.00 91 ILE A C 1
ATOM 734 O O . ILE A 1 91 ? 7.113 4.667 -20.732 1.00 85.00 91 ILE A O 1
ATOM 738 N N . ASN A 1 92 ? 4.993 5.243 -21.154 1.00 88.12 92 ASN A N 1
ATOM 739 C CA . ASN A 1 92 ? 4.801 5.921 -19.883 1.00 88.12 92 ASN A CA 1
ATOM 740 C C . ASN A 1 92 ? 4.019 5.016 -18.928 1.00 88.12 92 ASN A C 1
ATOM 742 O O . ASN A 1 92 ? 2.793 5.084 -18.854 1.00 88.12 92 ASN A O 1
ATOM 746 N N . TYR A 1 93 ? 4.734 4.209 -18.144 1.00 85.94 93 TYR A N 1
ATOM 747 C CA . TYR A 1 93 ? 4.117 3.283 -17.189 1.00 85.94 93 TYR A CA 1
ATOM 748 C C . TYR A 1 93 ? 3.175 3.964 -16.186 1.00 85.94 93 TYR A C 1
ATOM 750 O O . TYR A 1 93 ? 2.197 3.363 -15.756 1.00 85.94 93 TYR A O 1
ATOM 758 N N . ARG A 1 94 ? 3.392 5.242 -15.836 1.00 86.38 94 ARG A N 1
ATOM 759 C CA . ARG A 1 94 ? 2.458 5.968 -14.955 1.00 86.38 94 ARG A CA 1
ATOM 760 C C . ARG A 1 94 ? 1.114 6.238 -15.625 1.00 86.38 94 ARG A C 1
ATOM 762 O O . ARG A 1 94 ? 0.109 6.313 -14.925 1.00 86.38 94 ARG A O 1
ATOM 769 N N . GLN A 1 95 ? 1.095 6.446 -16.941 1.00 88.31 95 GLN A N 1
ATOM 770 C CA . GLN A 1 95 ? -0.152 6.578 -17.692 1.00 88.31 95 GLN A CA 1
ATOM 771 C C . GLN A 1 95 ? -0.837 5.223 -17.851 1.00 88.31 95 GLN A C 1
ATOM 773 O O . GLN A 1 95 ? -2.045 5.156 -17.659 1.00 88.31 95 GLN A O 1
ATOM 778 N N . GLU A 1 96 ? -0.082 4.158 -18.114 1.00 87.75 96 GLU A N 1
ATOM 779 C CA . GLU A 1 96 ? -0.637 2.803 -18.219 1.00 87.75 96 GLU A CA 1
ATOM 780 C C . GLU A 1 96 ? -1.290 2.354 -16.903 1.00 87.75 96 GLU A C 1
ATOM 782 O O . GLU A 1 96 ? -2.429 1.902 -16.912 1.00 87.75 96 GLU A O 1
ATOM 787 N N . ILE A 1 97 ? -0.650 2.616 -15.755 1.00 88.50 97 ILE A N 1
ATOM 788 C CA . ILE A 1 97 ? -1.237 2.364 -14.424 1.00 88.50 97 ILE A CA 1
ATOM 789 C C . ILE A 1 97 ? -2.559 3.112 -14.217 1.00 88.50 97 ILE A C 1
ATOM 791 O O . ILE A 1 97 ? -3.437 2.607 -13.535 1.00 88.50 97 ILE A O 1
ATOM 795 N N . LYS A 1 98 ? -2.715 4.321 -14.770 1.00 86.31 98 LYS A N 1
ATOM 796 C CA . LYS A 1 98 ? -3.956 5.100 -14.627 1.00 86.31 98 LYS A CA 1
ATOM 797 C C . LYS A 1 98 ? -5.097 4.606 -15.519 1.00 86.31 98 LYS A C 1
ATOM 799 O O . LYS A 1 98 ? -6.231 5.006 -15.281 1.00 86.31 98 LYS A O 1
ATOM 804 N N . LYS A 1 99 ? -4.791 3.852 -16.580 1.00 85.19 99 LYS A N 1
ATOM 805 C CA . LYS A 1 99 ? -5.790 3.272 -17.491 1.00 85.19 99 LYS A CA 1
ATOM 806 C C . LYS A 1 99 ? -6.301 1.913 -17.009 1.00 85.19 99 LYS A C 1
ATOM 808 O O . LYS A 1 99 ? -7.369 1.505 -17.455 1.00 85.19 99 LYS A O 1
ATOM 813 N N . ALA A 1 100 ? -5.507 1.226 -16.189 1.00 79.56 100 ALA A N 1
ATOM 814 C CA . ALA A 1 100 ? -5.848 -0.035 -15.537 1.00 79.56 100 ALA A CA 1
ATOM 815 C C . ALA A 1 100 ? -6.889 0.167 -14.430 1.00 79.56 100 ALA A C 1
ATOM 817 O O . ALA A 1 100 ? -7.720 -0.752 -1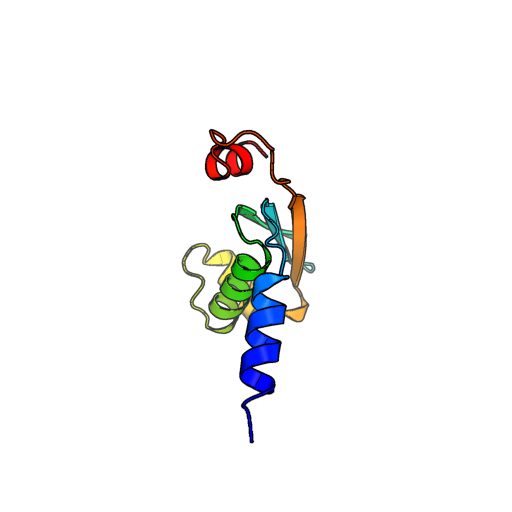4.271 1.00 79.56 100 ALA A O 1
#

Organism: NCBI:txid651561

Foldseek 3Di:
DPPVVVVVVVVCVVPDDFWFAKKWKAQQVPGDIDMDGDSGLVVVVVVVVVCLVVLNPPVDNVVSVSCVVVPPVRIDMDGPDTDDDDPDPPDDSVVVNVVD

pLDDT: mean 90.69, std 8.47, range [54.0, 98.0]

InterPro domains:
  IPR035901 GIY-YIG endonuclease superfamily [G3DSA:3.40.1440.10] (18-100)